Protein AF-A0A0N4TZ83-F1 (afdb_monomer)

Nearest PDB structures (foldseek):
  7v62-assembly1_D  TM=8.342E-01  e=9.680E-06  Homo sapiens
  7v62-assembly1_A  TM=8.317E-01  e=5.405E-05  Homo sapiens
  4inq-assembly1_A  TM=8.102E-01  e=6.853E-05  Saccharomyces cerevisiae S288C
  5h2d-assembly1_A  TM=9.036E-01  e=2.115E-04  Kluyveromyces lactis NRRL Y-1140

InterPro domains:
  IPR000648 Oxysterol-binding protein [PF01237] (7-116)
  IPR000648 Oxysterol-binding protein [PTHR10972] (11-114)
  IPR037239 Oxysterol-binding protein superfamily [SSF144000] (9-120)

Mean predicted aligned error: 6.64 Å

pLDDT: mean 89.73, std 11.6, range [36.69, 98.19]

Solvent-accessible surface area (backbone atoms only — not comparable to full-atom values): 8259 Å² total; per-residue (Å²): 135,88,80,80,70,88,77,79,82,76,92,75,79,82,82,79,64,50,94,61,17,82,82,53,88,59,38,39,71,68,62,66,52,69,64,59,68,97,41,72,68,55,56,71,40,51,61,76,70,41,74,70,67,38,63,23,62,52,25,43,75,71,69,36,56,71,58,14,52,53,42,42,54,52,43,51,52,54,53,74,72,55,56,66,92,78,57,70,76,84,50,47,45,83,43,78,37,87,86,78,75,41,83,40,79,42,73,69,70,52,57,64,63,32,38,78,55,57,48,68,89,53,82,85,62,65,75,71,121

Structure (mmCIF, N/CA/C/O backbone):
data_AF-A0A0N4TZ83-F1
#
_entry.id   AF-A0A0N4TZ83-F1
#
loop_
_atom_site.group_PDB
_atom_site.id
_atom_site.type_symbol
_atom_site.label_atom_id
_atom_site.label_alt_id
_atom_site.label_comp_id
_atom_site.label_asym_id
_atom_site.label_entity_id
_atom_site.label_seq_id
_atom_site.pdbx_PDB_ins_code
_atom_site.Cartn_x
_atom_site.Cartn_y
_atom_site.Cartn_z
_atom_site.occupancy
_atom_site.B_iso_or_equiv
_atom_site.auth_seq_id
_atom_site.auth_comp_id
_atom_site.auth_asym_id
_atom_site.auth_atom_id
_atom_site.pdbx_PDB_model_num
ATOM 1 N N . PHE A 1 1 ? 15.752 -45.489 -32.154 1.00 36.69 1 PHE A N 1
ATOM 2 C CA . PHE A 1 1 ? 16.466 -44.204 -32.039 1.00 36.69 1 PHE A CA 1
ATOM 3 C C . PHE A 1 1 ? 15.687 -43.289 -31.105 1.00 36.69 1 PHE A C 1
ATOM 5 O O . PHE A 1 1 ? 14.731 -42.658 -31.532 1.00 36.69 1 PHE A O 1
ATOM 12 N N . PHE A 1 2 ? 16.030 -43.281 -29.816 1.00 39.16 2 PHE A N 1
ATOM 13 C CA . PHE A 1 2 ? 15.458 -42.333 -28.859 1.00 39.16 2 PHE A CA 1
ATOM 14 C C . PHE A 1 2 ? 16.182 -40.995 -29.006 1.00 39.16 2 PHE A C 1
ATOM 16 O O . PHE A 1 2 ? 17.302 -40.846 -28.523 1.00 39.16 2 PHE A O 1
ATOM 23 N N . PHE A 1 3 ? 15.552 -40.018 -29.656 1.00 38.56 3 PHE A N 1
ATOM 24 C CA . PHE A 1 3 ? 15.956 -38.626 -29.493 1.00 38.56 3 PHE A CA 1
ATOM 25 C C . PHE A 1 3 ? 15.335 -38.108 -28.196 1.00 38.56 3 PHE A C 1
ATOM 27 O O . PHE A 1 3 ? 14.192 -37.661 -28.173 1.00 38.56 3 PHE A O 1
ATOM 34 N N . ARG A 1 4 ? 16.091 -38.172 -27.096 1.00 52.56 4 ARG A N 1
ATOM 35 C CA . ARG A 1 4 ? 15.862 -37.260 -25.972 1.00 52.56 4 ARG A CA 1
ATOM 36 C C . ARG A 1 4 ? 16.395 -35.898 -26.401 1.00 52.56 4 ARG A C 1
ATOM 38 O O . ARG A 1 4 ? 17.582 -35.617 -26.274 1.00 52.56 4 ARG A O 1
ATOM 45 N N . VAL A 1 5 ? 15.517 -35.072 -26.957 1.00 54.00 5 VAL A N 1
ATOM 46 C CA . VAL A 1 5 ? 15.765 -33.631 -27.020 1.00 54.00 5 VAL A CA 1
ATOM 47 C C . VAL A 1 5 ? 15.707 -33.135 -25.577 1.00 54.00 5 VAL A C 1
ATOM 49 O O . VAL A 1 5 ? 14.791 -33.505 -24.850 1.00 54.00 5 VAL A O 1
ATOM 52 N N . ASN A 1 6 ? 16.713 -32.370 -25.149 1.00 61.06 6 ASN A N 1
ATOM 53 C CA . ASN A 1 6 ? 16.780 -31.698 -23.848 1.00 61.06 6 ASN A CA 1
ATOM 54 C C . ASN A 1 6 ? 15.507 -30.861 -23.587 1.00 61.06 6 ASN A C 1
ATOM 56 O O . ASN A 1 6 ? 15.499 -29.657 -23.833 1.00 61.06 6 ASN A O 1
ATOM 60 N N . GLN A 1 7 ? 14.432 -31.472 -23.094 1.00 63.12 7 GLN A N 1
ATOM 61 C CA . GLN A 1 7 ? 13.297 -30.752 -22.530 1.00 63.12 7 GLN A CA 1
ATOM 62 C C . GLN A 1 7 ? 13.706 -30.324 -21.126 1.00 63.12 7 GLN A C 1
ATOM 64 O O . GLN A 1 7 ? 13.694 -31.109 -20.181 1.00 63.12 7 GLN A O 1
ATOM 69 N N . LYS A 1 8 ? 14.172 -29.080 -21.011 1.00 71.88 8 LYS A N 1
ATOM 70 C CA . LYS A 1 8 ? 14.158 -28.397 -19.723 1.00 71.88 8 LYS A CA 1
ATOM 71 C C . LYS A 1 8 ? 12.701 -28.067 -19.433 1.00 71.88 8 LYS A C 1
ATOM 73 O O . LYS A 1 8 ? 12.121 -27.236 -20.126 1.00 71.88 8 LYS A O 1
ATOM 78 N N . ASP A 1 9 ? 12.132 -28.721 -18.432 1.00 83.06 9 ASP A N 1
ATOM 79 C CA . ASP A 1 9 ? 10.820 -28.355 -17.916 1.00 83.06 9 ASP A CA 1
ATOM 80 C C . ASP A 1 9 ? 10.985 -27.103 -17.050 1.00 83.06 9 ASP A C 1
ATOM 82 O O . ASP A 1 9 ? 11.641 -27.119 -16.005 1.00 83.06 9 ASP A O 1
ATOM 86 N N . TYR A 1 10 ? 10.444 -25.982 -17.520 1.00 82.88 10 TYR A N 1
ATOM 87 C CA . TYR A 1 10 ? 10.452 -24.728 -16.777 1.00 82.88 10 TYR A CA 1
ATOM 88 C C . TYR A 1 10 ? 9.279 -24.721 -15.792 1.00 82.88 10 TYR A C 1
ATOM 90 O O . TYR A 1 10 ? 8.128 -24.863 -16.194 1.00 82.88 10 TYR A O 1
ATOM 98 N N . LEU A 1 11 ? 9.566 -24.534 -14.499 1.00 90.69 11 LEU A N 1
ATOM 99 C CA . LEU A 1 11 ? 8.529 -24.379 -13.466 1.00 90.69 11 LEU A CA 1
ATOM 100 C C . LEU A 1 11 ? 7.950 -22.960 -13.436 1.00 90.69 11 LEU A C 1
ATOM 102 O O . LEU A 1 11 ? 6.793 -22.759 -13.080 1.00 90.69 11 LEU A O 1
ATOM 106 N N . PHE A 1 12 ? 8.776 -21.975 -13.784 1.00 93.00 12 PHE A N 1
ATOM 107 C CA . PHE A 1 12 ? 8.420 -20.566 -13.820 1.00 93.00 12 PHE A CA 1
ATOM 108 C C . PHE A 1 12 ? 9.408 -19.810 -14.710 1.00 93.00 12 PHE A C 1
ATOM 110 O O . PHE A 1 12 ? 10.610 -20.085 -14.686 1.00 93.00 12 PHE A O 1
ATOM 117 N N . GLU A 1 13 ? 8.902 -18.828 -15.448 1.00 91.38 13 GLU A N 1
ATOM 118 C CA . GLU A 1 13 ? 9.698 -17.861 -16.195 1.00 91.38 13 GLU A CA 1
ATOM 119 C C . GLU A 1 13 ? 9.232 -16.450 -15.825 1.00 91.38 13 GLU A C 1
ATOM 121 O O . GLU A 1 13 ? 8.033 -16.172 -15.751 1.00 91.38 13 GLU A O 1
ATOM 126 N N . ALA A 1 14 ? 10.185 -15.558 -15.557 1.00 92.69 14 ALA A N 1
ATOM 127 C CA . ALA A 1 14 ? 9.875 -14.178 -15.221 1.00 92.69 14 ALA A CA 1
ATOM 128 C C . ALA A 1 14 ? 9.407 -13.412 -16.465 1.00 92.69 14 ALA A C 1
ATOM 130 O O . ALA A 1 14 ? 9.996 -13.527 -17.538 1.00 92.69 14 ALA A O 1
ATOM 131 N N . ILE A 1 15 ? 8.384 -12.572 -16.301 1.00 94.31 15 ILE A N 1
ATOM 132 C CA . ILE A 1 15 ? 7.910 -11.693 -17.374 1.00 94.31 15 ILE A CA 1
ATOM 133 C C . ILE A 1 15 ? 9.028 -10.691 -17.722 1.00 94.31 15 ILE A C 1
ATOM 135 O O . ILE A 1 15 ? 9.504 -9.995 -16.817 1.00 94.31 15 ILE A O 1
ATOM 139 N N . PRO A 1 16 ? 9.436 -10.576 -19.002 1.00 95.38 16 PRO A N 1
ATOM 140 C CA . PRO A 1 16 ? 10.436 -9.600 -19.420 1.00 95.38 16 PRO A CA 1
ATOM 141 C C . PRO A 1 16 ? 10.031 -8.167 -19.063 1.00 95.38 16 PRO A C 1
ATOM 143 O O . PRO A 1 16 ? 8.860 -7.791 -19.156 1.00 95.38 16 PRO A O 1
ATOM 146 N N . LEU A 1 17 ? 11.010 -7.348 -18.674 1.00 96.19 17 LEU A N 1
ATOM 147 C CA . LEU A 1 17 ? 10.760 -5.947 -18.343 1.00 96.19 17 LEU A CA 1
ATOM 148 C C . LEU A 1 17 ? 10.320 -5.144 -19.581 1.00 96.19 17 LEU A C 1
ATOM 150 O O . LEU A 1 17 ?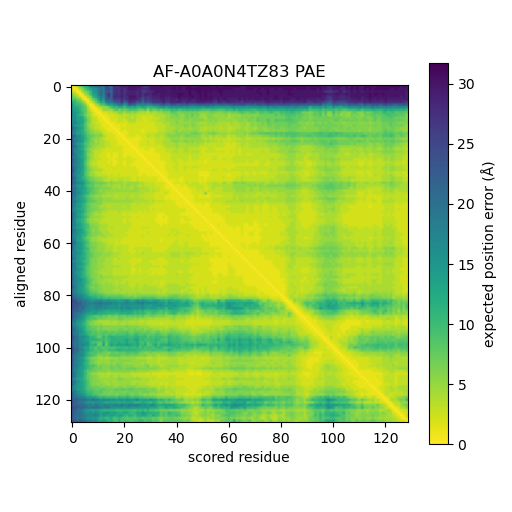 10.788 -5.413 -20.693 1.00 96.19 17 LEU A O 1
ATOM 154 N N . PRO A 1 18 ? 9.473 -4.112 -19.403 1.00 95.62 18 PRO A N 1
ATOM 155 C CA . PRO A 1 18 ? 9.195 -3.140 -20.454 1.00 95.62 18 PRO A CA 1
ATOM 156 C C . PRO A 1 18 ? 10.484 -2.508 -20.998 1.00 95.62 18 PRO A C 1
ATOM 158 O O . PRO A 1 18 ? 11.442 -2.282 -20.258 1.00 95.62 18 PRO A O 1
ATOM 161 N N . LYS A 1 19 ? 10.503 -2.161 -22.291 1.00 95.81 19 LYS A N 1
ATOM 162 C CA . LYS A 1 19 ? 11.701 -1.623 -22.974 1.00 95.81 19 LYS A CA 1
ATOM 163 C C . LYS A 1 19 ? 12.293 -0.379 -22.298 1.00 95.81 19 LYS A C 1
ATOM 165 O O . LYS A 1 19 ? 13.49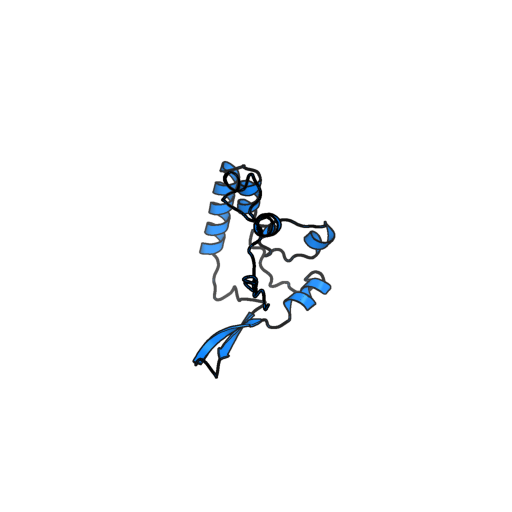5 -0.157 -22.366 1.00 95.81 19 LYS A O 1
ATOM 170 N N . ASN A 1 20 ? 11.448 0.432 -21.673 1.00 94.94 20 ASN A N 1
ATOM 171 C CA . ASN A 1 20 ? 11.789 1.684 -21.004 1.00 94.94 20 ASN A CA 1
ATOM 172 C C . ASN A 1 20 ? 11.930 1.541 -19.481 1.00 94.94 20 ASN A C 1
ATOM 174 O O . ASN A 1 20 ? 12.022 2.556 -18.798 1.00 94.94 20 ASN A O 1
ATOM 178 N N . ALA A 1 21 ? 11.955 0.324 -18.925 1.00 96.00 21 ALA A N 1
ATOM 179 C CA . ALA A 1 21 ? 11.998 0.119 -17.476 1.00 96.00 21 ALA A CA 1
ATOM 180 C C . ALA A 1 21 ? 13.163 0.863 -16.796 1.00 96.00 21 ALA A C 1
ATOM 182 O O . ALA A 1 21 ? 13.007 1.361 -15.686 1.00 96.00 21 ALA A O 1
ATOM 183 N N . ASN A 1 22 ? 14.304 1.025 -17.472 1.00 96.06 22 ASN A N 1
ATOM 184 C CA . ASN A 1 22 ? 15.449 1.794 -16.971 1.00 96.06 22 ASN A CA 1
ATOM 185 C C . ASN A 1 22 ? 15.144 3.280 -16.685 1.00 96.06 22 ASN A C 1
ATOM 187 O O . ASN A 1 22 ? 15.830 3.884 -15.868 1.00 96.06 22 ASN A O 1
ATOM 191 N N . GLN A 1 23 ? 14.125 3.859 -17.324 1.00 94.94 23 GLN A N 1
ATOM 192 C CA . GLN A 1 23 ? 13.654 5.225 -17.067 1.00 94.94 23 GLN A CA 1
ATOM 193 C C . GLN A 1 23 ? 12.638 5.286 -15.916 1.00 94.94 23 GLN A C 1
ATOM 195 O O . GLN A 1 23 ? 12.420 6.348 -15.345 1.00 94.94 23 GLN A O 1
ATOM 200 N N . PHE A 1 24 ? 12.042 4.147 -15.553 1.00 94.69 24 PHE A N 1
ATOM 201 C CA . PHE A 1 24 ? 10.974 4.025 -14.558 1.00 94.69 24 PHE A CA 1
ATOM 202 C C . PHE A 1 24 ? 11.389 3.061 -13.443 1.00 94.69 24 PHE A C 1
ATOM 204 O O . PHE A 1 24 ? 10.724 2.063 -13.175 1.00 94.69 24 PHE A O 1
ATOM 211 N N . TYR A 1 25 ? 12.532 3.347 -12.812 1.00 95.75 25 TYR A N 1
ATOM 212 C CA . TYR A 1 25 ? 13.033 2.639 -11.624 1.00 95.75 25 TYR A CA 1
ATOM 213 C C . TYR A 1 25 ? 13.268 1.124 -11.796 1.00 95.75 25 TYR A C 1
ATOM 215 O O . TYR A 1 25 ? 13.384 0.397 -10.812 1.00 95.75 25 TYR A O 1
ATOM 223 N N . GLY A 1 26 ? 13.350 0.627 -13.033 1.00 96.88 26 GLY A N 1
ATOM 224 C CA . GLY A 1 26 ? 13.461 -0.802 -13.329 1.00 96.88 26 GLY A CA 1
ATOM 225 C C . GLY A 1 26 ? 12.167 -1.584 -13.088 1.00 96.88 26 GLY A C 1
ATOM 226 O O . GLY A 1 26 ? 12.219 -2.799 -12.910 1.00 96.88 26 GLY A O 1
ATOM 227 N N . PHE A 1 27 ? 11.013 -0.913 -13.045 1.00 97.31 27 PHE A N 1
ATOM 228 C CA . PHE A 1 27 ? 9.741 -1.551 -12.722 1.00 97.31 27 PHE A CA 1
ATOM 229 C C . PHE A 1 27 ? 9.274 -2.540 -13.795 1.00 97.31 27 PHE A C 1
ATOM 231 O O . PHE A 1 27 ? 9.392 -2.314 -15.001 1.00 97.31 27 PHE A O 1
ATOM 238 N N . SER A 1 28 ? 8.704 -3.652 -13.326 1.00 96.81 28 SER A N 1
ATOM 239 C CA . SER A 1 28 ? 7.924 -4.563 -14.159 1.00 96.81 28 SER A CA 1
ATOM 240 C C . SER A 1 28 ? 6.560 -3.951 -14.478 1.00 96.81 28 SER A C 1
ATOM 242 O O . SER A 1 28 ? 6.081 -3.070 -13.764 1.00 96.81 28 SER A O 1
ATOM 244 N N . GLN A 1 29 ? 5.880 -4.478 -15.500 1.00 95.00 29 GLN A N 1
ATOM 245 C CA . GLN A 1 29 ? 4.510 -4.056 -15.812 1.00 95.00 29 GLN A CA 1
ATOM 246 C C . GLN A 1 29 ? 3.566 -4.213 -14.607 1.00 95.00 29 GLN A C 1
ATOM 248 O O . GLN A 1 29 ? 2.698 -3.375 -14.385 1.00 95.00 29 GLN A O 1
ATOM 253 N N . PHE A 1 30 ? 3.766 -5.265 -13.805 1.00 96.06 30 PHE A N 1
ATOM 254 C CA . PHE A 1 30 ? 3.016 -5.482 -12.571 1.00 96.06 30 PHE A CA 1
ATOM 255 C C . PHE A 1 30 ? 3.247 -4.353 -11.559 1.00 96.06 30 PHE A C 1
ATOM 257 O O . PHE A 1 30 ? 2.284 -3.815 -11.025 1.00 96.06 30 PHE A O 1
ATOM 264 N N . ALA A 1 31 ? 4.507 -3.962 -11.331 1.00 96.31 31 ALA A N 1
ATOM 265 C CA . ALA A 1 31 ? 4.844 -2.893 -10.394 1.00 96.31 31 ALA A CA 1
ATOM 266 C C . ALA A 1 31 ? 4.268 -1.536 -10.831 1.00 96.31 31 ALA A C 1
ATOM 268 O O . ALA A 1 31 ? 3.744 -0.807 -9.992 1.00 96.31 31 ALA A O 1
ATOM 269 N N . CYS A 1 32 ? 4.287 -1.235 -12.135 1.00 94.06 32 CYS A N 1
ATOM 270 C CA . CYS A 1 32 ? 3.669 -0.024 -12.682 1.00 94.06 32 CYS A CA 1
ATOM 271 C C . CYS A 1 32 ? 2.157 0.052 -12.396 1.00 94.06 32 CYS A C 1
ATOM 273 O O . CYS A 1 32 ? 1.643 1.137 -12.154 1.00 94.06 32 CYS A O 1
ATOM 275 N N . GLY A 1 33 ? 1.454 -1.087 -12.381 1.00 94.62 33 GLY A N 1
ATOM 276 C CA . GLY A 1 33 ? 0.011 -1.138 -12.119 1.00 94.62 33 GLY A CA 1
ATOM 277 C C . GLY A 1 33 ? -0.390 -1.040 -10.641 1.00 94.62 33 GLY A C 1
ATOM 278 O O . GLY A 1 33 ? -1.567 -0.851 -10.348 1.00 94.62 33 GLY A O 1
ATOM 279 N N . LEU A 1 34 ? 0.547 -1.157 -9.690 1.00 96.62 34 LEU A N 1
ATOM 280 C CA . LEU A 1 34 ? 0.215 -1.202 -8.255 1.00 96.62 34 LEU A CA 1
ATOM 281 C C . LEU A 1 34 ? -0.402 0.099 -7.727 1.00 96.62 34 LEU A C 1
ATOM 283 O O . LEU A 1 34 ? -1.184 0.058 -6.776 1.00 96.62 34 LEU A O 1
ATOM 287 N N . ASN A 1 35 ? -0.034 1.245 -8.307 1.00 96.62 35 ASN A N 1
ATOM 288 C CA . ASN A 1 35 ? -0.470 2.556 -7.825 1.00 96.62 35 ASN A CA 1
ATOM 289 C C . ASN A 1 35 ? -1.653 3.149 -8.623 1.00 96.62 35 ASN A C 1
ATOM 291 O O . ASN A 1 35 ? -2.078 4.279 -8.374 1.00 96.62 35 ASN A O 1
ATOM 295 N N . GLU A 1 36 ? -2.201 2.396 -9.577 1.00 95.06 36 GLU A N 1
ATOM 296 C CA . GLU A 1 36 ? -3.302 2.834 -10.432 1.00 95.06 36 GLU A CA 1
ATOM 297 C C . GLU A 1 36 ? -4.672 2.473 -9.824 1.00 95.06 36 GLU A C 1
ATOM 299 O O . GLU A 1 36 ? -4.845 1.457 -9.144 1.00 95.06 36 GLU A O 1
ATOM 304 N N . PHE A 1 37 ? -5.667 3.332 -10.054 1.00 95.25 37 PHE A N 1
ATOM 305 C CA . PHE A 1 37 ? -7.074 2.972 -9.885 1.00 95.25 37 PHE A CA 1
ATOM 306 C C . PHE A 1 37 ? -7.629 2.629 -11.261 1.00 95.25 37 PHE A C 1
ATOM 308 O O . PHE A 1 37 ? -7.669 3.495 -12.132 1.00 95.25 37 PHE A O 1
ATOM 315 N N . LEU A 1 38 ? -8.092 1.396 -11.443 1.00 93.00 38 LEU A N 1
ATOM 316 C CA . LEU A 1 38 ? -8.592 0.926 -12.737 1.00 93.00 38 LEU A CA 1
ATOM 317 C C . LEU A 1 38 ? -9.975 1.504 -13.064 1.00 93.00 38 LEU A C 1
ATOM 319 O O . LEU A 1 38 ? -10.402 1.515 -14.216 1.00 93.00 38 LEU A O 1
ATOM 323 N N . SER A 1 39 ? -10.701 1.974 -12.047 1.00 94.81 39 SER A N 1
ATOM 324 C CA . SER A 1 39 ? -12.003 2.618 -12.205 1.00 94.81 39 SER A CA 1
ATOM 325 C C . SER A 1 39 ? -12.284 3.628 -11.093 1.00 94.81 39 SER A C 1
ATOM 327 O O . SER A 1 39 ? -11.729 3.561 -9.992 1.00 94.81 39 SER A O 1
ATOM 329 N N . ASN A 1 40 ? -13.214 4.548 -11.357 1.00 93.50 40 ASN A N 1
ATOM 330 C CA . ASN A 1 40 ? -13.707 5.471 -10.333 1.00 93.50 40 ASN A CA 1
ATOM 331 C C . ASN A 1 40 ? -14.427 4.737 -9.194 1.00 93.50 40 ASN A C 1
ATOM 333 O O . ASN A 1 40 ? -14.302 5.147 -8.043 1.00 93.50 40 ASN A O 1
ATOM 337 N N . ASP A 1 41 ? -15.130 3.641 -9.485 1.00 92.56 41 ASP A N 1
ATOM 338 C CA . ASP A 1 41 ? -15.797 2.835 -8.460 1.00 92.56 41 ASP A CA 1
ATOM 339 C C . ASP A 1 41 ? -14.792 2.191 -7.508 1.00 92.56 41 ASP A C 1
ATOM 341 O O . ASP A 1 41 ? -14.994 2.200 -6.292 1.00 92.56 41 ASP A O 1
ATOM 345 N N . GLU A 1 42 ? -13.665 1.706 -8.037 1.00 92.88 42 GLU A N 1
ATOM 346 C CA . GLU A 1 42 ? -12.576 1.194 -7.212 1.00 92.88 42 GLU A CA 1
ATOM 347 C C . GLU A 1 42 ? -12.058 2.279 -6.266 1.00 92.88 42 GLU A C 1
ATOM 349 O O . GLU A 1 42 ? -11.977 2.043 -5.058 1.00 92.88 42 GLU A O 1
ATOM 354 N N . LYS A 1 43 ? -11.792 3.478 -6.797 1.00 93.44 43 LYS A N 1
ATOM 355 C CA . LYS A 1 43 ? -11.347 4.632 -6.012 1.00 93.44 43 LYS A CA 1
ATOM 356 C C . LYS A 1 43 ? -12.351 5.004 -4.921 1.00 93.44 43 LYS A C 1
ATOM 358 O O . LYS A 1 43 ? -11.966 5.171 -3.772 1.00 93.44 43 LYS A O 1
ATOM 363 N N . LEU A 1 44 ? -13.642 5.075 -5.241 1.00 91.44 44 LEU A N 1
ATOM 364 C CA . LEU A 1 44 ? -14.701 5.380 -4.268 1.00 91.44 44 LEU A CA 1
ATOM 365 C C . LEU A 1 44 ? -14.895 4.275 -3.219 1.00 91.44 44 LEU A C 1
ATOM 367 O O . LEU A 1 44 ? -15.432 4.534 -2.143 1.00 91.44 44 LEU A O 1
ATOM 371 N N . SER A 1 45 ? -14.498 3.042 -3.538 1.00 91.88 45 SER A N 1
ATOM 372 C CA . SER A 1 45 ? -14.570 1.893 -2.635 1.00 91.88 45 SER A CA 1
ATOM 373 C C . SER A 1 45 ? -13.309 1.681 -1.802 1.00 91.88 45 SER A C 1
ATOM 375 O O . SER A 1 45 ? -13.305 0.773 -0.979 1.00 91.88 45 SER A O 1
ATOM 377 N N . ALA A 1 46 ? -12.229 2.432 -2.027 1.00 93.19 46 ALA A N 1
ATOM 378 C CA . ALA A 1 46 ? -10.978 2.278 -1.293 1.00 93.19 46 ALA A CA 1
ATOM 379 C C . ALA A 1 46 ? -11.025 3.050 0.040 1.00 93.19 46 ALA A C 1
ATOM 381 O O . ALA A 1 46 ? -11.642 4.114 0.116 1.00 93.19 46 ALA A O 1
ATOM 382 N N . PRO A 1 47 ? -10.399 2.535 1.113 1.00 94.12 47 PRO A N 1
ATOM 383 C CA . PRO A 1 47 ? -10.348 3.261 2.375 1.00 94.12 47 PRO A CA 1
ATOM 384 C C . PRO A 1 47 ? -9.446 4.496 2.239 1.00 94.12 47 PRO A C 1
ATOM 386 O O . PRO A 1 47 ? -8.484 4.460 1.468 1.00 94.12 47 PRO A O 1
ATOM 389 N N . PRO A 1 48 ? -9.650 5.547 3.051 1.00 91.75 48 PRO A N 1
ATOM 390 C CA . PRO A 1 48 ? -8.758 6.708 3.094 1.00 91.75 48 PRO A CA 1
ATOM 391 C C . PRO A 1 48 ? -7.297 6.359 3.411 1.00 91.75 48 PRO A C 1
ATOM 393 O O . PRO A 1 48 ? -6.412 7.157 3.142 1.00 91.75 48 PRO A O 1
ATOM 396 N N . THR A 1 49 ? -7.025 5.177 3.970 1.00 92.75 49 THR A N 1
ATOM 397 C CA . THR A 1 49 ? -5.670 4.697 4.272 1.00 92.75 49 THR A CA 1
ATOM 398 C C . THR A 1 49 ? -4.997 3.949 3.113 1.00 92.75 49 THR A C 1
ATOM 400 O O . THR A 1 49 ? -3.891 3.448 3.299 1.00 92.75 49 THR A O 1
ATOM 403 N N . ASP A 1 50 ? -5.658 3.781 1.961 1.00 95.38 50 ASP A N 1
ATOM 404 C CA . ASP A 1 50 ? -5.077 3.110 0.789 1.00 95.38 50 ASP A CA 1
ATOM 405 C C . ASP A 1 50 ? -3.869 3.903 0.264 1.00 95.38 50 ASP A C 1
ATOM 407 O O . ASP A 1 50 ? -3.935 5.123 0.095 1.00 95.38 50 ASP A O 1
ATOM 411 N N . SER A 1 51 ? -2.754 3.213 0.007 1.00 95.56 51 SER A N 1
ATOM 412 C CA . SER A 1 51 ? -1.495 3.841 -0.411 1.00 95.56 51 SER A CA 1
ATOM 413 C C . SER A 1 51 ? -1.626 4.672 -1.687 1.00 95.56 51 SER A C 1
ATOM 415 O O . SER A 1 51 ? -0.890 5.643 -1.836 1.00 95.56 51 SER A O 1
ATOM 417 N N . ARG A 1 52 ? -2.579 4.354 -2.571 1.00 96.06 52 ARG A N 1
ATOM 418 C CA . ARG A 1 52 ? -2.815 5.096 -3.822 1.00 96.06 52 ARG A CA 1
ATOM 419 C C . ARG A 1 52 ? -3.324 6.514 -3.606 1.00 96.06 52 ARG A C 1
ATOM 421 O O . ARG A 1 52 ? -3.253 7.345 -4.509 1.00 96.06 52 ARG A O 1
ATOM 428 N N . PHE A 1 53 ? -3.830 6.811 -2.411 1.00 95.56 53 PHE A N 1
ATOM 429 C CA . PHE A 1 53 ? -4.209 8.166 -2.029 1.00 95.56 53 PHE A CA 1
ATOM 430 C C . PHE A 1 53 ? -3.056 8.980 -1.440 1.00 95.56 53 PHE A C 1
ATOM 432 O O . PHE A 1 53 ? -3.238 10.174 -1.203 1.00 95.56 53 PHE A O 1
ATOM 439 N N . ARG A 1 54 ? -1.872 8.388 -1.222 1.00 96.81 54 ARG A N 1
ATOM 440 C CA . ARG A 1 54 ? -0.738 9.126 -0.662 1.00 96.81 54 ARG A CA 1
ATOM 441 C C . ARG A 1 54 ? -0.328 10.283 -1.579 1.00 96.81 54 ARG A C 1
ATOM 443 O O . ARG A 1 54 ? 0.103 10.042 -2.712 1.00 96.81 54 ARG A O 1
ATOM 450 N N . PRO A 1 55 ? -0.395 11.536 -1.096 1.00 96.31 55 PRO A N 1
ATOM 451 C CA . PRO A 1 55 ? -0.157 12.704 -1.937 1.00 96.31 55 PRO A CA 1
ATOM 452 C C . PRO A 1 55 ? 1.303 12.825 -2.380 1.00 96.31 55 PRO A C 1
ATOM 454 O O . PRO A 1 55 ? 1.569 13.305 -3.478 1.00 96.31 55 PRO A O 1
ATOM 457 N N . ASP A 1 56 ? 2.246 12.368 -1.557 1.00 97.75 56 ASP A N 1
ATOM 458 C CA . ASP A 1 56 ? 3.672 12.429 -1.855 1.00 97.75 56 ASP A CA 1
ATOM 459 C C . ASP A 1 56 ? 4.096 11.409 -2.918 1.00 97.75 56 ASP A C 1
ATOM 461 O O . ASP A 1 56 ? 4.816 11.765 -3.850 1.00 97.75 56 ASP A O 1
ATOM 465 N N . LEU A 1 57 ? 3.581 10.175 -2.846 1.00 96.38 57 LEU A N 1
ATOM 466 C CA . LEU A 1 57 ? 3.781 9.172 -3.898 1.00 96.38 57 LEU A CA 1
ATOM 467 C C . LEU A 1 57 ? 3.158 9.620 -5.222 1.00 96.38 57 LEU A C 1
ATOM 469 O O . LEU A 1 57 ? 3.800 9.507 -6.263 1.00 96.38 57 LEU A O 1
ATOM 473 N N . LYS A 1 58 ? 1.938 10.177 -5.191 1.00 95.81 58 LYS A N 1
ATOM 474 C CA . LYS A 1 58 ? 1.272 10.637 -6.415 1.00 95.81 58 LYS A CA 1
ATOM 475 C C . LYS A 1 58 ? 1.973 11.840 -7.051 1.0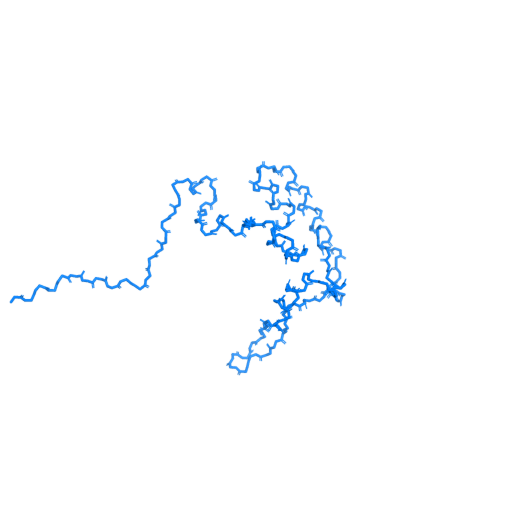0 95.81 58 LYS A C 1
ATOM 477 O O . LYS A 1 58 ? 2.048 11.920 -8.273 1.00 95.81 58 LYS A O 1
ATOM 482 N N . ALA A 1 59 ? 2.496 12.764 -6.244 1.00 97.31 59 ALA A N 1
ATOM 483 C CA . ALA A 1 59 ? 3.299 13.878 -6.742 1.00 97.31 59 ALA A CA 1
ATOM 484 C C . ALA A 1 59 ? 4.599 13.384 -7.396 1.00 97.31 59 ALA A C 1
ATOM 486 O O . ALA A 1 59 ? 4.919 13.814 -8.502 1.00 97.31 59 ALA A O 1
ATOM 487 N N . LEU A 1 60 ? 5.289 12.424 -6.767 1.00 96.94 60 LEU A N 1
ATOM 488 C CA . LEU A 1 60 ? 6.508 11.832 -7.320 1.00 96.94 60 LEU A CA 1
ATOM 489 C C . LEU A 1 60 ? 6.246 11.101 -8.644 1.00 96.94 60 LEU A C 1
ATOM 491 O O . LEU A 1 60 ? 7.004 11.277 -9.593 1.00 96.94 60 LEU A O 1
ATOM 495 N N . GLU A 1 61 ? 5.162 10.326 -8.724 1.00 95.69 61 GLU A N 1
ATOM 496 C CA . GLU A 1 61 ? 4.741 9.638 -9.952 1.00 95.69 61 GLU A CA 1
ATOM 497 C C . GLU A 1 61 ? 4.475 10.620 -11.106 1.00 95.69 61 GLU A C 1
ATOM 499 O O . GLU A 1 61 ? 4.823 10.339 -12.249 1.00 95.69 61 GLU A O 1
ATOM 504 N N . ASN A 1 62 ? 3.937 11.805 -10.802 1.00 95.75 62 ASN A N 1
ATOM 505 C CA . ASN A 1 62 ? 3.709 12.885 -11.768 1.00 95.75 62 ASN A CA 1
ATOM 506 C C . ASN A 1 62 ? 4.952 13.767 -12.019 1.00 95.75 62 ASN A C 1
ATOM 508 O O . ASN A 1 62 ? 4.826 14.836 -12.613 1.00 95.75 62 ASN A O 1
ATOM 512 N N . ALA A 1 63 ? 6.134 13.349 -11.551 1.00 96.12 63 ALA A N 1
ATOM 513 C CA . ALA A 1 63 ? 7.400 14.083 -11.633 1.00 96.12 63 ALA A CA 1
ATOM 514 C C . ALA A 1 63 ? 7.425 15.456 -10.917 1.00 96.12 63 ALA A C 1
ATOM 516 O O . ALA A 1 63 ? 8.339 16.252 -11.135 1.00 96.12 63 ALA A O 1
ATOM 517 N N . ASP A 1 64 ? 6.479 15.724 -10.012 1.00 97.88 64 ASP A N 1
ATOM 518 C CA . ASP A 1 64 ? 6.458 16.922 -9.163 1.00 97.88 64 ASP A CA 1
ATOM 519 C C . ASP A 1 64 ? 7.246 16.667 -7.867 1.00 97.88 64 ASP A C 1
ATOM 521 O O . ASP A 1 64 ? 6.704 16.341 -6.805 1.00 97.88 64 ASP A O 1
ATOM 525 N N . THR A 1 65 ? 8.571 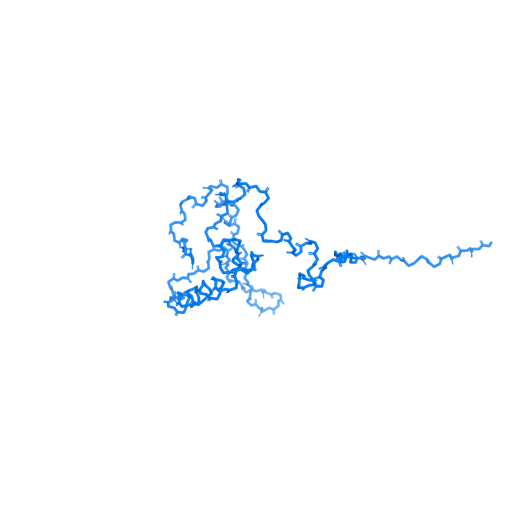16.768 -7.974 1.00 97.25 65 THR A N 1
ATOM 526 C CA . THR A 1 65 ? 9.504 16.467 -6.878 1.00 97.25 65 THR A CA 1
ATOM 527 C C . THR A 1 65 ? 9.374 17.438 -5.707 1.00 97.25 65 THR A C 1
ATOM 529 O O . THR A 1 65 ? 9.430 17.009 -4.553 1.00 97.25 65 THR A O 1
ATOM 532 N N . SER A 1 66 ? 9.150 18.724 -5.983 1.00 98.00 66 SER A N 1
ATOM 533 C CA . SER A 1 66 ? 8.963 19.756 -4.959 1.00 98.00 66 SER A CA 1
ATOM 534 C C . SER A 1 66 ? 7.754 19.444 -4.081 1.00 98.00 66 SER A C 1
ATOM 536 O O . SER A 1 66 ? 7.881 19.370 -2.856 1.00 98.00 66 SER A O 1
ATOM 538 N N . ARG A 1 67 ? 6.596 19.166 -4.698 1.00 97.81 67 ARG A N 1
ATOM 539 C CA . ARG A 1 67 ? 5.381 18.798 -3.964 1.00 97.81 67 ARG A CA 1
ATOM 540 C C . ARG A 1 67 ? 5.525 17.464 -3.239 1.00 97.81 67 ARG A C 1
ATOM 542 O O . ARG A 1 67 ? 5.015 17.323 -2.128 1.00 97.81 67 ARG A O 1
ATOM 549 N N . ALA A 1 68 ? 6.217 16.492 -3.833 1.00 98.12 68 ALA A N 1
ATOM 550 C CA . ALA A 1 68 ? 6.464 15.203 -3.192 1.00 98.12 68 ALA A CA 1
ATOM 551 C C . ALA A 1 68 ? 7.254 15.361 -1.883 1.00 98.12 68 ALA A C 1
ATOM 553 O O . ALA A 1 68 ? 6.887 14.771 -0.867 1.00 98.12 68 ALA A O 1
ATOM 554 N N . ILE A 1 69 ? 8.301 16.191 -1.883 1.00 98.19 69 ILE A N 1
ATOM 555 C CA . ILE A 1 69 ? 9.121 16.465 -0.695 1.00 98.19 69 ILE A CA 1
ATOM 556 C C . ILE A 1 69 ? 8.288 17.140 0.402 1.00 98.19 69 ILE A C 1
ATOM 558 O O . ILE A 1 69 ? 8.333 16.707 1.555 1.00 98.19 69 ILE A O 1
ATOM 562 N N . GLU A 1 70 ? 7.502 18.161 0.052 1.00 97.94 70 GLU A N 1
ATOM 563 C CA . GLU A 1 70 ? 6.642 18.870 1.007 1.00 97.94 70 GLU A CA 1
ATOM 564 C C . GLU A 1 70 ? 5.587 17.937 1.621 1.00 97.94 70 GLU A C 1
ATOM 566 O O . GLU A 1 70 ? 5.458 17.837 2.846 1.00 97.94 70 GLU A O 1
ATOM 571 N N . ALA A 1 71 ? 4.862 17.198 0.776 1.00 97.31 71 ALA A N 1
ATOM 572 C CA . ALA A 1 71 ? 3.837 16.259 1.213 1.00 97.31 71 ALA A CA 1
ATOM 573 C C . ALA A 1 71 ? 4.426 15.141 2.091 1.00 97.31 71 ALA A C 1
ATOM 575 O O . ALA A 1 71 ? 3.823 14.782 3.106 1.00 97.31 71 ALA A O 1
ATOM 576 N N . LYS A 1 72 ? 5.626 14.641 1.761 1.00 97.62 72 LYS A N 1
ATOM 577 C CA . LYS 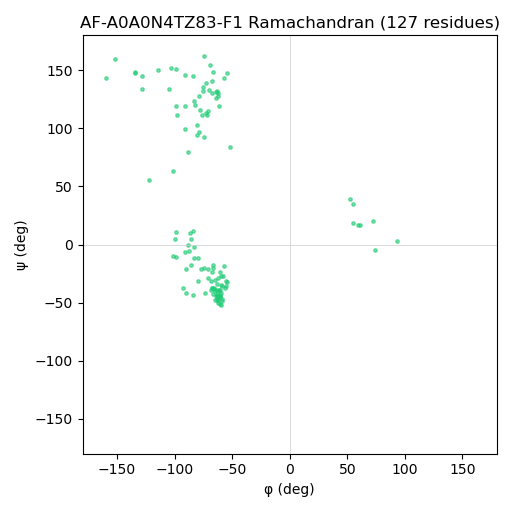A 1 72 ? 6.347 13.652 2.572 1.00 97.62 72 LYS A CA 1
ATOM 578 C C . LYS A 1 72 ? 6.684 14.207 3.955 1.00 97.62 72 LYS A C 1
ATOM 580 O O . LYS A 1 72 ? 6.397 13.555 4.958 1.00 97.62 72 LYS A O 1
ATOM 585 N N . ALA A 1 73 ? 7.243 15.416 4.026 1.00 97.38 73 ALA A N 1
ATOM 586 C CA . ALA A 1 73 ? 7.595 16.049 5.296 1.00 97.38 73 ALA A CA 1
ATOM 587 C C . ALA A 1 73 ? 6.367 16.248 6.203 1.00 97.38 73 ALA A C 1
ATOM 589 O O . ALA A 1 73 ? 6.430 15.969 7.405 1.00 97.38 73 ALA A O 1
ATOM 590 N N . ASN A 1 74 ? 5.236 16.668 5.627 1.00 95.62 74 ASN A N 1
ATOM 591 C CA . ASN A 1 74 ? 3.971 16.824 6.345 1.00 95.62 74 ASN A CA 1
ATOM 592 C C . ASN A 1 74 ? 3.434 15.480 6.859 1.00 95.62 74 ASN A C 1
ATOM 594 O O . ASN A 1 74 ? 3.095 15.365 8.040 1.00 95.62 74 ASN A O 1
ATOM 598 N N . LEU A 1 75 ? 3.414 14.450 6.007 1.00 94.69 75 LEU A N 1
ATOM 599 C CA . LEU A 1 75 ? 2.943 13.109 6.359 1.00 94.69 75 LEU A CA 1
ATOM 600 C C . LEU A 1 75 ? 3.776 12.494 7.492 1.00 94.69 75 LEU A C 1
ATOM 602 O O . LEU A 1 75 ? 3.218 11.979 8.463 1.00 94.69 75 LEU A O 1
ATOM 606 N N . GLU A 1 76 ? 5.104 12.602 7.425 1.00 95.12 76 GLU A N 1
ATOM 607 C CA . GLU A 1 76 ? 6.004 12.109 8.473 1.00 95.12 76 GLU A CA 1
ATOM 608 C C . GLU A 1 76 ? 5.877 12.900 9.780 1.00 95.12 76 GLU A C 1
ATOM 610 O O . GLU A 1 76 ? 5.951 12.315 10.863 1.00 95.12 76 GLU A O 1
ATOM 615 N N . LYS A 1 77 ? 5.670 14.222 9.711 1.00 94.94 77 LYS A N 1
ATOM 616 C CA . LYS A 1 77 ? 5.429 15.060 10.896 1.00 94.94 77 LYS A CA 1
ATOM 617 C C . LYS A 1 77 ? 4.141 14.644 11.607 1.00 94.94 77 LYS A C 1
ATOM 619 O O . LYS A 1 77 ? 4.159 14.461 12.823 1.00 94.94 77 LYS A O 1
ATOM 624 N N . LEU A 1 78 ? 3.048 14.458 10.862 1.00 91.56 78 LEU A N 1
ATOM 625 C CA . LEU A 1 78 ? 1.778 13.973 11.412 1.00 91.56 78 LEU A CA 1
ATOM 626 C C . LEU A 1 78 ? 1.928 12.565 11.987 1.00 91.56 78 LEU A C 1
ATOM 628 O O . LEU A 1 78 ? 1.405 12.286 13.061 1.00 91.56 78 LEU A O 1
ATOM 632 N N . GLN A 1 79 ? 2.686 11.690 11.320 1.00 91.44 79 GLN A N 1
ATOM 633 C CA . GLN A 1 79 ? 2.967 10.353 11.832 1.00 91.44 79 GLN A CA 1
ATOM 634 C C . GLN A 1 79 ? 3.746 10.382 13.148 1.00 91.44 79 GLN A C 1
ATOM 636 O O . GLN A 1 79 ? 3.360 9.676 14.073 1.00 91.44 79 GLN A O 1
ATOM 641 N N . ARG A 1 80 ? 4.790 11.211 13.261 1.00 92.25 80 ARG A N 1
ATOM 642 C CA . ARG A 1 80 ? 5.587 11.357 14.492 1.00 92.25 80 ARG A CA 1
ATOM 643 C C . ARG A 1 80 ? 4.776 11.885 15.677 1.00 92.25 80 ARG A C 1
ATOM 645 O O . ARG A 1 80 ? 5.101 11.572 16.814 1.00 92.25 80 ARG A O 1
ATOM 652 N N . ALA A 1 81 ? 3.732 12.669 15.417 1.00 90.25 81 ALA A N 1
ATOM 653 C CA . ALA A 1 81 ? 2.828 13.172 16.448 1.00 90.25 81 ALA A CA 1
ATOM 654 C C . ALA A 1 81 ? 1.719 12.174 16.841 1.00 90.25 81 ALA A C 1
ATOM 656 O O . ALA A 1 81 ? 1.016 12.407 17.826 1.00 90.25 81 ALA A O 1
ATOM 657 N N . ARG A 1 82 ? 1.521 11.078 16.089 1.00 88.19 82 ARG A N 1
ATOM 658 C CA . ARG A 1 82 ? 0.473 10.089 16.385 1.00 88.19 82 ARG A CA 1
ATOM 659 C C . ARG A 1 82 ? 0.868 9.215 17.572 1.00 88.19 82 ARG A C 1
ATOM 661 O O . ARG A 1 82 ? 1.971 8.687 17.639 1.00 88.19 82 ARG A O 1
ATOM 668 N N . ASN A 1 83 ? -0.087 9.008 18.473 1.00 82.12 83 ASN A N 1
ATOM 669 C CA . ASN A 1 83 ? 0.074 8.112 19.609 1.00 82.12 83 ASN A CA 1
ATOM 670 C C . ASN A 1 83 ? -0.391 6.692 19.251 1.00 82.12 83 ASN A C 1
ATOM 672 O O . ASN A 1 83 ? -1.569 6.472 18.959 1.00 82.12 83 ASN A O 1
ATOM 676 N N . GLU A 1 84 ? 0.519 5.722 19.316 1.00 72.69 84 GLU A N 1
ATOM 677 C CA . GLU A 1 84 ? 0.238 4.310 19.031 1.00 72.69 84 GLU A CA 1
ATOM 678 C C . GLU A 1 84 ? -0.703 3.651 20.053 1.00 72.69 84 GLU A C 1
ATOM 680 O O . GLU A 1 84 ? -1.345 2.650 19.740 1.00 72.69 84 GLU A O 1
ATOM 685 N N . THR A 1 85 ? -0.845 4.204 21.264 1.00 73.25 85 THR A N 1
ATOM 686 C CA . THR A 1 85 ? -1.810 3.673 22.246 1.00 73.25 85 THR A CA 1
ATOM 687 C C . THR A 1 85 ? -3.255 3.961 21.836 1.00 73.25 85 THR A C 1
ATOM 689 O O . THR A 1 85 ? -4.158 3.180 22.150 1.00 73.25 85 THR A O 1
ATOM 692 N N . ILE A 1 86 ? -3.457 5.055 21.096 1.00 73.69 86 ILE A N 1
ATOM 693 C CA . ILE A 1 86 ? -4.745 5.491 20.550 1.00 73.69 86 ILE A CA 1
ATOM 694 C C . ILE A 1 86 ? -4.951 4.876 19.160 1.00 73.69 86 ILE A C 1
ATOM 696 O O . ILE A 1 86 ? -6.036 4.391 18.846 1.00 73.69 86 ILE A O 1
ATOM 700 N N . HIS A 1 87 ? -3.905 4.844 18.330 1.00 76.88 87 HIS A N 1
ATOM 701 C CA . HIS A 1 87 ? -3.985 4.320 16.973 1.00 76.88 87 HIS A CA 1
ATOM 702 C C . HIS A 1 87 ? -3.658 2.823 16.903 1.00 76.88 87 HIS A C 1
ATOM 704 O O . HIS A 1 87 ? -2.498 2.416 16.841 1.00 76.88 87 HIS A O 1
ATOM 710 N N . LYS A 1 88 ? -4.703 1.992 16.854 1.00 82.12 88 LYS A N 1
ATOM 711 C CA . LYS A 1 88 ? -4.572 0.534 16.734 1.00 82.12 88 LYS A CA 1
ATOM 712 C C . LYS A 1 88 ? -4.771 0.058 15.295 1.00 82.12 88 LYS A C 1
ATOM 714 O O . LYS A 1 88 ? -5.519 0.643 14.515 1.00 82.12 88 LYS A O 1
ATOM 719 N N . ARG A 1 89 ? -4.120 -1.059 14.955 1.00 87.50 89 ARG A N 1
ATOM 720 C CA . ARG A 1 89 ? -4.305 -1.743 13.667 1.00 87.50 89 ARG A CA 1
ATOM 721 C C . ARG A 1 89 ? -5.747 -2.250 13.568 1.00 87.50 89 ARG A C 1
ATOM 723 O O . ARG A 1 89 ? -6.233 -2.897 14.489 1.00 87.50 89 ARG A O 1
ATOM 730 N N . MET A 1 90 ? -6.420 -1.982 12.449 1.00 90.62 90 MET A N 1
ATOM 731 C CA . MET A 1 90 ? -7.836 -2.343 12.277 1.00 90.62 90 MET A CA 1
ATOM 732 C C . MET A 1 90 ? -8.052 -3.712 11.626 1.00 90.62 90 MET A C 1
ATOM 734 O O . MET A 1 90 ? -8.989 -4.422 11.983 1.00 90.62 90 MET A O 1
ATOM 738 N N . TRP A 1 91 ? -7.217 -4.091 10.657 1.00 93.44 91 TRP A N 1
ATOM 739 C CA . TRP A 1 91 ? -7.475 -5.247 9.782 1.00 93.44 91 TRP A CA 1
ATOM 740 C C . TRP A 1 91 ? -6.737 -6.524 10.195 1.00 93.44 91 TRP A C 1
ATOM 742 O O . TRP A 1 91 ? -7.040 -7.600 9.684 1.00 93.44 91 TRP A O 1
ATOM 752 N N . PHE A 1 92 ? -5.800 -6.412 11.137 1.00 94.62 92 PHE A N 1
ATOM 753 C CA . PHE A 1 92 ? -4.942 -7.508 11.575 1.00 94.62 92 PHE A CA 1
ATOM 754 C C . PHE A 1 92 ? -4.848 -7.563 13.097 1.00 94.62 92 PHE A C 1
ATOM 756 O O . PHE A 1 92 ? -4.869 -6.528 13.764 1.00 94.62 92 PHE A O 1
ATOM 763 N N . GLU A 1 93 ? -4.691 -8.771 13.625 1.00 94.44 93 GLU A N 1
ATOM 764 C CA . GLU A 1 93 ? -4.553 -9.067 15.051 1.00 94.44 93 GLU A CA 1
ATOM 765 C C . GLU A 1 93 ? -3.319 -9.937 15.287 1.00 94.44 93 GLU A C 1
ATOM 767 O O . GLU A 1 93 ? -2.993 -10.794 14.463 1.00 94.44 93 GLU A O 1
ATOM 772 N N . GLN A 1 94 ? -2.632 -9.730 16.412 1.00 94.12 94 GLN A N 1
ATOM 773 C CA . GLN A 1 94 ? -1.509 -10.584 16.793 1.00 94.12 94 GLN A CA 1
ATOM 774 C C . GLN A 1 94 ? -2.018 -11.925 17.309 1.00 94.12 94 GLN A C 1
ATOM 776 O O . GLN A 1 94 ? -2.895 -11.962 18.173 1.00 94.12 94 GLN A O 1
ATOM 781 N N . ARG A 1 95 ? -1.435 -13.020 16.822 1.00 93.75 95 ARG A N 1
ATOM 782 C CA . ARG A 1 95 ? -1.627 -14.366 17.369 1.00 93.75 95 ARG A CA 1
ATOM 783 C C . ARG A 1 95 ? -0.286 -15.074 17.494 1.00 93.75 95 ARG A C 1
ATOM 785 O O . ARG A 1 95 ? 0.612 -14.834 16.693 1.00 93.75 95 ARG A O 1
ATOM 792 N N . GLN A 1 96 ? -0.163 -15.934 18.498 1.00 95.56 96 GLN A N 1
ATOM 793 C CA . GLN A 1 96 ? 0.966 -16.854 18.594 1.00 95.56 96 GLN A CA 1
ATOM 794 C C . GLN A 1 96 ? 0.736 -18.026 17.650 1.00 95.56 96 GLN A C 1
ATOM 796 O O . GLN A 1 96 ? -0.322 -18.657 17.695 1.00 95.56 96 GLN A O 1
ATOM 801 N N . ASP A 1 97 ? 1.717 -18.301 16.802 1.00 92.56 97 ASP A N 1
ATOM 802 C CA . ASP A 1 97 ? 1.738 -19.525 16.021 1.00 92.56 97 ASP A CA 1
ATOM 803 C C . ASP A 1 97 ? 2.292 -20.673 16.864 1.00 92.56 97 ASP A C 1
ATOM 805 O O . ASP A 1 97 ? 3.432 -20.632 17.319 1.00 92.56 97 ASP A O 1
ATOM 809 N N . LEU A 1 98 ? 1.486 -21.717 17.049 1.00 92.31 98 LEU A N 1
ATOM 810 C CA . LEU A 1 98 ? 1.849 -22.877 17.864 1.00 92.31 98 LEU A CA 1
ATOM 811 C C . LEU A 1 98 ? 2.932 -23.742 17.207 1.00 92.31 98 LEU A C 1
ATOM 813 O O . LEU A 1 98 ? 3.607 -24.495 17.903 1.00 92.31 98 LEU A O 1
ATOM 817 N N . MET A 1 99 ? 3.101 -23.638 15.885 1.00 93.31 99 MET A N 1
ATOM 818 C CA . MET A 1 99 ? 4.069 -24.448 15.143 1.00 93.31 99 MET A CA 1
ATOM 819 C C . MET A 1 99 ? 5.471 -23.838 15.174 1.00 93.31 99 MET A C 1
ATOM 821 O O . MET A 1 99 ? 6.452 -24.551 15.369 1.00 93.31 99 MET A O 1
ATOM 825 N N . THR A 1 100 ? 5.574 -22.522 14.983 1.00 92.50 100 THR A N 1
ATOM 826 C CA . THR A 1 100 ? 6.863 -21.810 14.944 1.00 92.50 100 THR A CA 1
ATOM 827 C C . THR A 1 100 ? 7.202 -21.074 16.238 1.00 92.50 100 THR A C 1
ATOM 829 O O . THR A 1 100 ? 8.329 -20.605 16.383 1.00 92.50 100 THR A O 1
ATOM 832 N N . ASN A 1 101 ? 6.257 -20.968 17.180 1.00 91.62 101 ASN A N 1
ATOM 833 C CA . ASN A 1 101 ? 6.366 -20.169 18.406 1.00 91.62 101 ASN A CA 1
ATOM 834 C C . ASN A 1 101 ? 6.700 -18.689 18.127 1.00 91.62 101 ASN A C 1
ATOM 836 O O . ASN A 1 101 ? 7.456 -18.050 18.863 1.00 91.62 101 ASN A O 1
ATOM 840 N N . THR A 1 102 ? 6.171 -18.156 17.020 1.00 93.88 102 THR A N 1
ATOM 841 C CA . THR A 1 102 ? 6.355 -16.760 16.610 1.00 93.88 102 THR A CA 1
ATOM 842 C C . THR A 1 102 ? 5.042 -15.984 16.647 1.00 93.88 102 THR A C 1
ATOM 844 O O . THR A 1 102 ? 3.956 -16.521 16.420 1.00 93.88 102 THR A O 1
ATOM 847 N N . THR A 1 103 ? 5.139 -14.679 16.904 1.00 94.94 103 THR A N 1
ATOM 848 C CA . THR A 1 103 ? 3.991 -13.773 16.822 1.00 94.94 103 THR A CA 1
ATOM 849 C C . THR A 1 103 ? 3.694 -13.435 15.363 1.00 94.94 103 THR A C 1
ATOM 851 O O . THR A 1 103 ? 4.480 -12.749 14.708 1.00 94.94 103 THR A O 1
ATOM 854 N N . LEU A 1 104 ? 2.525 -13.842 14.875 1.00 95.00 104 LEU A N 1
ATOM 855 C CA . LEU A 1 104 ? 2.020 -13.520 13.542 1.00 95.00 104 LEU A CA 1
ATOM 856 C C . LEU A 1 104 ? 0.951 -12.428 13.597 1.00 95.00 104 LEU A C 1
ATOM 858 O O . LEU A 1 104 ? 0.203 -12.316 14.567 1.00 95.00 104 LEU A O 1
ATOM 862 N N . TRP A 1 105 ? 0.838 -11.657 12.515 1.00 93.81 105 TRP A N 1
ATOM 863 C CA . TRP A 1 105 ? -0.293 -10.762 12.272 1.00 93.81 105 TRP A CA 1
ATOM 864 C C . TRP A 1 105 ? -1.286 -11.443 11.337 1.00 93.81 105 TRP A C 1
ATOM 866 O O . TRP A 1 105 ? -1.000 -11.650 10.160 1.00 93.81 105 TRP A O 1
ATOM 876 N N . ILE A 1 106 ? -2.459 -11.786 11.858 1.00 94.12 106 ILE A N 1
ATOM 877 C CA . ILE A 1 106 ? -3.485 -12.527 11.123 1.00 94.12 106 ILE A CA 1
ATOM 878 C C . ILE A 1 106 ? -4.611 -11.576 10.732 1.00 94.12 106 ILE A C 1
ATOM 880 O O . ILE A 1 106 ? -5.074 -10.778 11.548 1.00 94.12 106 ILE A O 1
ATOM 884 N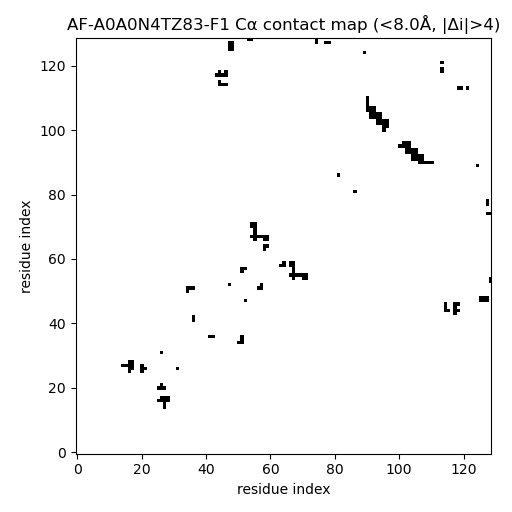 N . CYS A 1 107 ? -5.046 -11.652 9.472 1.00 94.62 107 CYS A N 1
ATOM 885 C CA . CYS A 1 107 ? -6.184 -10.881 8.980 1.00 94.62 107 CYS A CA 1
ATOM 886 C C . CYS A 1 107 ? -7.455 -11.283 9.739 1.00 94.62 107 CYS A C 1
ATOM 888 O O . CYS A 1 107 ? -7.782 -12.465 9.825 1.00 94.62 107 CYS A O 1
ATOM 890 N N . ASN A 1 108 ? -8.202 -10.305 10.247 1.00 93.44 108 ASN A N 1
ATOM 891 C CA . ASN A 1 108 ? -9.454 -10.560 10.971 1.00 93.44 108 ASN A CA 1
ATOM 892 C C . ASN A 1 108 ? -10.686 -10.691 10.056 1.00 93.44 108 ASN A C 1
ATOM 894 O O . ASN A 1 108 ? -11.808 -10.779 10.544 1.00 93.44 108 ASN A O 1
ATOM 898 N N . GLY A 1 109 ? -10.503 -10.658 8.731 1.00 93.44 109 GLY A N 1
ATOM 899 C CA . GLY A 1 109 ? -11.574 -10.811 7.738 1.00 93.44 109 GLY A CA 1
ATOM 900 C C . GLY A 1 109 ? -12.508 -9.602 7.587 1.00 93.44 109 GLY A C 1
ATOM 901 O O . GLY A 1 109 ? -13.346 -9.588 6.687 1.00 93.44 109 GLY A O 1
ATOM 902 N N . ARG A 1 110 ? -12.352 -8.553 8.405 1.00 93.44 110 ARG A N 1
ATOM 903 C CA . ARG A 1 110 ? -13.279 -7.407 8.434 1.00 93.44 110 ARG A CA 1
ATOM 904 C C . ARG A 1 110 ? -13.095 -6.432 7.272 1.00 93.44 110 ARG A C 1
ATOM 906 O O . ARG A 1 110 ? -14.017 -5.683 6.972 1.00 93.44 110 ARG A O 1
ATOM 913 N N . TYR A 1 111 ? -11.931 -6.427 6.616 1.00 94.44 111 TYR A N 1
ATOM 914 C CA . TYR A 1 111 ? -11.617 -5.466 5.551 1.00 94.44 111 TYR A CA 1
ATOM 915 C C . TYR A 1 111 ? -12.597 -5.549 4.375 1.00 94.44 111 TYR A C 1
ATOM 917 O O . TYR A 1 111 ? -13.176 -4.539 3.982 1.00 94.44 111 TYR A O 1
ATOM 925 N N . TRP A 1 112 ? -12.819 -6.747 3.828 1.00 93.56 112 TRP A N 1
ATOM 926 C CA . TRP A 1 112 ? -13.680 -6.923 2.654 1.00 93.56 112 TRP A CA 1
ATOM 927 C C . TRP A 1 112 ? -15.152 -6.646 2.975 1.00 93.56 112 TRP A C 1
ATOM 929 O O . TRP A 1 112 ? -15.819 -5.949 2.217 1.00 93.56 112 TRP A O 1
ATOM 939 N N . GLN A 1 113 ? -15.614 -7.062 4.158 1.00 93.12 113 GLN A N 1
ATOM 940 C CA . GLN A 1 113 ? -16.951 -6.732 4.668 1.00 93.12 113 GLN A CA 1
ATOM 941 C C . GLN A 1 113 ? -17.144 -5.214 4.826 1.00 93.12 113 GLN A C 1
ATOM 943 O O . GLN A 1 113 ? -18.207 -4.671 4.523 1.00 93.12 113 GLN A O 1
ATOM 948 N N . ALA A 1 114 ? -16.108 -4.507 5.289 1.00 92.62 114 ALA A N 1
ATOM 949 C CA . ALA A 1 114 ? -16.115 -3.054 5.382 1.00 92.62 114 ALA A CA 1
ATOM 950 C C . ALA A 1 114 ? -16.150 -2.405 3.992 1.00 92.62 114 ALA A C 1
ATOM 952 O O . ALA A 1 114 ? -16.916 -1.466 3.774 1.00 92.62 114 ALA A O 1
ATOM 953 N N . LYS A 1 115 ? -15.369 -2.934 3.042 1.00 92.94 115 LYS A N 1
ATOM 954 C CA . LYS A 1 115 ? -15.299 -2.453 1.659 1.00 92.94 115 LYS A CA 1
ATOM 955 C C . LYS A 1 115 ? -16.648 -2.551 0.942 1.00 92.94 115 LYS A C 1
ATOM 957 O O . LYS A 1 115 ? -17.066 -1.577 0.321 1.00 92.94 115 LYS A O 1
ATOM 962 N N . GLU A 1 116 ? -17.372 -3.661 1.095 1.00 91.25 116 GLU A N 1
ATOM 963 C CA . GLU A 1 116 ? -18.737 -3.833 0.558 1.00 91.25 116 GLU A CA 1
ATOM 964 C C . GLU A 1 116 ? -19.698 -2.744 1.056 1.00 91.25 116 GLU A C 1
ATOM 966 O O . GLU A 1 116 ? -20.524 -2.223 0.308 1.00 91.25 116 GLU A O 1
ATOM 971 N N . LYS A 1 117 ? -19.540 -2.332 2.318 1.00 90.69 117 LYS A N 1
ATOM 972 C CA . LYS A 1 117 ? -20.322 -1.254 2.940 1.00 90.69 117 LYS A CA 1
ATOM 973 C C . LYS A 1 117 ? -19.729 0.139 2.701 1.00 90.69 117 LYS A C 1
ATOM 975 O O . LYS A 1 117 ? -20.178 1.098 3.331 1.00 90.69 117 LYS A O 1
ATOM 980 N N . LYS A 1 118 ? -18.732 0.276 1.816 1.00 89.56 118 LYS A N 1
ATOM 981 C CA . LYS A 1 118 ? -17.989 1.523 1.549 1.00 89.56 118 LYS A CA 1
ATOM 982 C C . LYS A 1 118 ? -17.438 2.165 2.828 1.00 89.56 118 LYS A C 1
ATOM 984 O O . LYS A 1 118 ? -17.526 3.375 3.011 1.00 89.56 118 LYS A O 1
ATOM 989 N N . PHE A 1 119 ? -16.962 1.330 3.749 1.00 89.56 119 PHE A N 1
A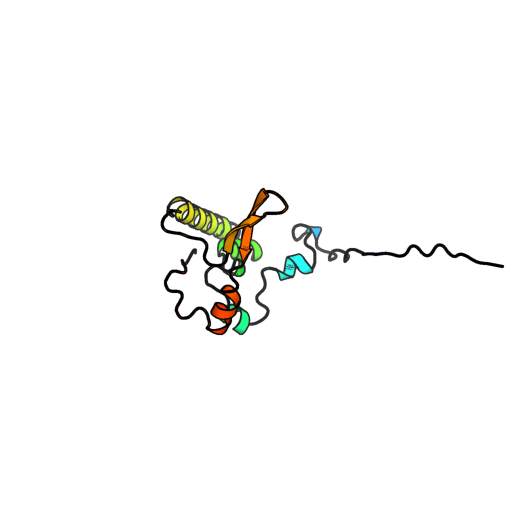TOM 990 C CA . PHE A 1 119 ? -16.438 1.702 5.065 1.00 89.56 119 PHE A CA 1
ATOM 991 C C . PHE A 1 119 ? -17.399 2.529 5.942 1.00 89.56 119 PHE A C 1
ATOM 993 O O . PHE A 1 119 ? -16.984 3.119 6.940 1.00 89.56 119 PHE A O 1
ATOM 1000 N N . LYS A 1 120 ? -18.705 2.531 5.635 1.00 84.06 120 LYS A N 1
ATOM 1001 C CA . LYS A 1 120 ? -19.726 3.145 6.493 1.00 84.06 120 LYS A CA 1
ATOM 1002 C C . LYS A 1 120 ? -19.749 2.436 7.850 1.00 84.06 120 LYS A C 1
ATOM 1004 O O . LYS A 1 120 ? -19.854 1.212 7.905 1.00 84.06 120 LYS A O 1
ATOM 1009 N N . GLY A 1 121 ? -19.661 3.206 8.935 1.00 79.19 121 GLY A N 1
ATOM 1010 C CA . GLY A 1 121 ? -19.637 2.686 10.309 1.00 79.19 121 GLY A CA 1
ATOM 1011 C C . GLY A 1 121 ? -18.241 2.440 10.892 1.00 79.19 121 GLY A C 1
ATOM 1012 O O . GLY A 1 121 ? -18.146 1.985 12.025 1.00 79.19 121 GLY A O 1
ATOM 1013 N N . TYR A 1 122 ? -17.167 2.766 10.164 1.00 80.75 122 TYR A N 1
ATOM 1014 C CA . TYR A 1 122 ? -15.791 2.729 10.673 1.00 80.75 122 TYR A CA 1
ATOM 1015 C C . TYR A 1 122 ? -15.308 4.148 11.021 1.00 80.75 122 TYR A C 1
ATOM 1017 O O . TYR A 1 122 ? -14.382 4.660 10.397 1.00 80.75 122 TYR A O 1
ATOM 1025 N N . SER A 1 123 ? -15.954 4.795 12.002 1.00 74.19 123 SER A N 1
ATOM 1026 C CA . SER A 1 123 ? -15.615 6.158 12.472 1.00 74.19 123 SER A CA 1
ATOM 1027 C C . SER A 1 123 ? -14.190 6.284 13.003 1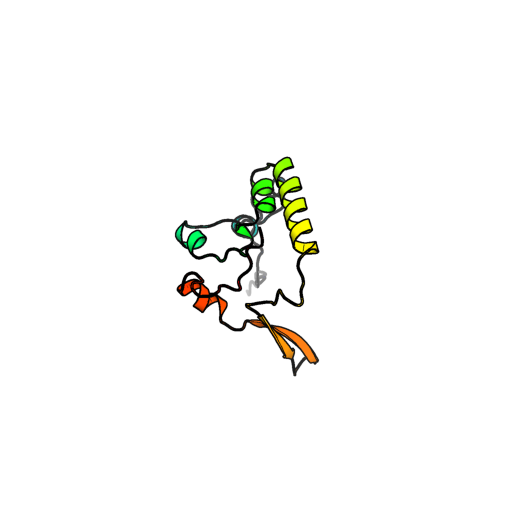.00 74.19 123 SER A C 1
ATOM 1029 O O . SER 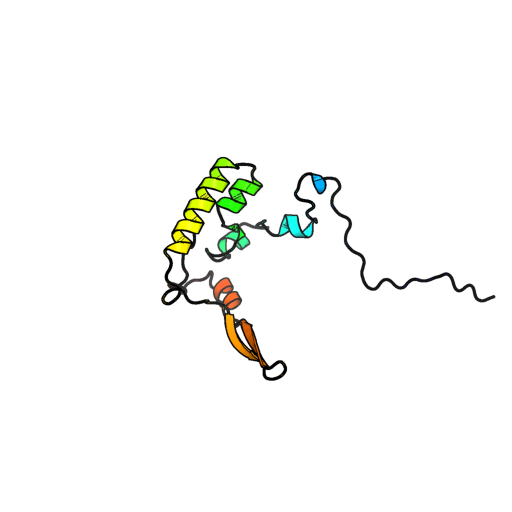A 1 123 ? -13.595 7.354 12.941 1.00 74.19 123 SER A O 1
ATOM 1031 N N . ASP A 1 124 ? -13.642 5.178 13.497 1.00 76.69 124 ASP A N 1
ATOM 1032 C CA . ASP A 1 124 ? -12.327 5.131 14.137 1.00 76.69 124 ASP A CA 1
ATOM 1033 C C . ASP A 1 124 ? -11.190 5.027 13.103 1.00 76.69 124 ASP A C 1
ATOM 1035 O O . ASP A 1 124 ? -10.007 5.001 13.454 1.00 76.69 124 ASP A O 1
ATOM 1039 N N . MET A 1 125 ? -11.534 4.953 11.810 1.00 83.38 125 MET A N 1
ATOM 1040 C CA . MET A 1 125 ? -10.565 4.944 10.726 1.00 83.38 125 MET A CA 1
ATOM 1041 C C . MET A 1 125 ? -9.918 6.319 10.589 1.00 83.38 125 MET A C 1
ATOM 1043 O O . MET A 1 125 ? -10.559 7.297 10.212 1.00 83.38 125 MET A O 1
ATOM 1047 N N . LEU A 1 126 ? -8.615 6.382 10.856 1.00 79.50 126 LEU A N 1
ATOM 1048 C CA . LEU A 1 126 ? -7.872 7.627 10.732 1.00 79.50 126 LEU A CA 1
ATOM 1049 C C . LEU A 1 126 ? -7.710 8.044 9.269 1.00 79.50 126 LEU A C 1
ATOM 1051 O O . LEU A 1 126 ? -7.242 7.267 8.435 1.00 79.50 126 LEU A O 1
ATOM 1055 N N . GLN A 1 127 ? -7.980 9.320 9.004 1.00 82.00 127 GLN A N 1
ATOM 1056 C CA . GLN A 1 127 ? -7.465 10.009 7.829 1.00 82.00 127 GLN A CA 1
ATOM 1057 C C . GLN A 1 127 ? -5.968 10.265 8.054 1.00 82.00 127 GLN A C 1
ATOM 1059 O O . GLN A 1 127 ? -5.586 10.977 8.985 1.00 82.00 127 GLN A O 1
ATOM 1064 N N . LEU A 1 128 ? -5.102 9.621 7.265 1.00 83.38 128 LEU A N 1
ATOM 1065 C CA . LEU A 1 128 ? -3.651 9.677 7.494 1.00 83.38 128 LEU A CA 1
ATOM 1066 C C . LEU A 1 128 ? -2.951 10.824 6.757 1.00 83.38 128 LEU A C 1
ATOM 1068 O O . LEU A 1 128 ? -1.842 11.178 7.169 1.00 83.38 128 LEU A O 1
ATOM 1072 N N . PHE A 1 129 ? -3.584 11.349 5.710 1.00 84.69 129 PHE A N 1
ATOM 1073 C CA . PHE A 1 129 ? -3.126 12.400 4.802 1.00 84.69 129 PHE A CA 1
ATOM 1074 C C . PHE A 1 129 ? -4.322 13.120 4.180 1.00 84.69 129 PHE A C 1
ATOM 1076 O O . PHE A 1 129 ? -5.415 12.508 4.151 1.00 84.69 129 PHE A O 1
#

Sequence (129 aa):
FFFRVNQKDYLFEAIPLPKNANQFYGFSQFACGLNEFLSNDEKLSAPPTDSRFRPDLKALENADTSRAIEAKANLEKLQRARNETIHKRMWFEQRQDLMTNTTLWICNGRYWQAKEKKFKGYSDMLQLF

Secondary structure (DSSP, 8-state):
----------S--PPPPPTTGGGTTT--HHHHHTT--SSHHHHHHS-TT-GGG-HHHHHHHTT-HHHHHHHHHHHHHHHHH--TTT---SSEEEEE-TTT--EEEEE-SHHHHHHHTTTTT-TT-----

Foldseek 3Di:
DDPPDPPPDDPDDDDDADPCCVVVVVDRPVRVCQLDDPDPLSVLLDDLPDPNVQQLVVCVVVVNNVRNVVSVVVLVVLVVPDDDVLDDDDQWDWDQDPVPRDTDTHGPPVSVVCSVVSVPPVPSDDNSD

Organism: Brugia pahangi (NCBI:txid6280)

Radius of gyration: 21.53 Å; Cα contacts (8 Å, |Δi|>4): 97; chains: 1; bounding box: 37×64×54 Å